Protein AF-A0A920RU36-F1 (afdb_monomer_lite)

Radius of gyration: 15.1 Å; chains: 1; bounding box: 34×34×33 Å

Structure (mmCIF, N/CA/C/O backbone):
data_AF-A0A920RU36-F1
#
_entry.id   AF-A0A920RU36-F1
#
loop_
_atom_site.group_PDB
_atom_site.id
_atom_site.type_symbol
_atom_site.label_atom_id
_atom_site.label_alt_id
_atom_site.label_comp_id
_atom_site.label_asym_id
_atom_site.label_entity_id
_atom_site.label_seq_id
_atom_site.pdbx_PDB_ins_code
_atom_site.Cartn_x
_atom_site.Cartn_y
_a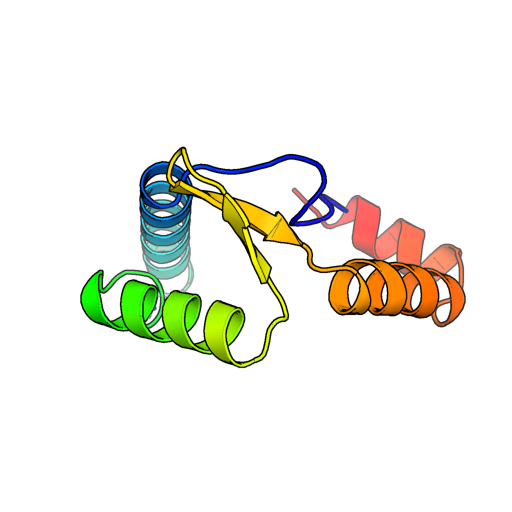tom_site.Cartn_z
_atom_site.occupancy
_atom_site.B_iso_or_equiv
_atom_site.auth_seq_id
_atom_site.auth_comp_id
_atom_site.auth_asym_id
_atom_site.auth_atom_id
_atom_site.pdbx_PDB_model_num
ATOM 1 N N . MET A 1 1 ? -6.444 15.323 4.138 1.00 41.44 1 MET A N 1
ATOM 2 C CA . MET A 1 1 ? -6.078 14.115 3.378 1.00 41.44 1 MET A CA 1
ATOM 3 C C . MET A 1 1 ? -4.571 14.011 3.276 1.00 41.44 1 MET A C 1
ATOM 5 O O . MET A 1 1 ? -3.928 14.781 2.554 1.00 41.44 1 MET A O 1
ATOM 9 N N . SER A 1 2 ? -4.008 13.046 3.998 1.00 41.16 2 SER A N 1
ATOM 10 C CA . SER A 1 2 ? -2.757 12.430 3.581 1.00 41.16 2 SER A CA 1
ATOM 11 C C . SER A 1 2 ? -3.010 11.834 2.197 1.00 41.16 2 SER A C 1
ATOM 13 O O . SER A 1 2 ? -3.698 10.833 2.034 1.00 41.16 2 SER A O 1
ATOM 15 N N . THR A 1 3 ? -2.579 12.538 1.158 1.00 53.34 3 THR A N 1
ATOM 16 C CA . THR A 1 3 ? -2.400 11.949 -0.160 1.00 53.34 3 THR A CA 1
ATOM 17 C C . THR A 1 3 ? -1.509 10.728 0.085 1.00 53.34 3 THR A C 1
ATOM 19 O O . THR A 1 3 ? -0.345 10.930 0.414 1.00 53.34 3 THR A O 1
ATOM 22 N N . LEU A 1 4 ? -2.022 9.497 -0.049 1.00 52.34 4 LEU A N 1
ATOM 23 C CA . LEU A 1 4 ? -1.251 8.246 0.143 1.00 52.34 4 LEU A CA 1
ATOM 24 C C . LEU A 1 4 ? 0.089 8.225 -0.627 1.00 52.34 4 LEU A C 1
ATOM 26 O O . LEU A 1 4 ? 0.958 7.417 -0.345 1.00 52.34 4 LEU A O 1
ATOM 30 N N . TRP A 1 5 ? 0.264 9.156 -1.569 1.00 64.06 5 TRP A N 1
ATOM 31 C CA . TRP A 1 5 ? 1.431 9.321 -2.423 1.00 64.06 5 TRP A CA 1
ATOM 32 C C . TRP A 1 5 ? 1.960 10.765 -2.462 1.00 64.06 5 TRP A C 1
ATOM 34 O O . TRP A 1 5 ? 2.268 11.272 -3.545 1.00 64.06 5 TRP A O 1
ATOM 44 N N . LYS A 1 6 ? 2.013 11.477 -1.323 1.00 65.69 6 LYS A N 1
ATOM 45 C CA . LYS A 1 6 ? 2.726 12.775 -1.261 1.00 65.69 6 LYS A CA 1
ATOM 46 C C . LYS A 1 6 ? 4.220 12.597 -1.528 1.00 65.69 6 LYS A C 1
ATOM 48 O O . LYS A 1 6 ? 4.809 13.414 -2.230 1.00 65.69 6 LYS A O 1
ATOM 53 N N . GLU A 1 7 ? 4.784 11.522 -0.995 1.00 73.94 7 GLU A N 1
ATOM 54 C CA . GLU A 1 7 ? 6.209 11.212 -1.016 1.00 73.94 7 GLU A CA 1
ATOM 55 C C . GLU A 1 7 ? 6.418 9.756 -1.440 1.00 73.94 7 GLU A C 1
ATOM 57 O O . GLU A 1 7 ? 5.466 8.972 -1.513 1.00 73.94 7 GLU A O 1
ATOM 62 N N . GLU A 1 8 ? 7.655 9.418 -1.793 1.00 86.12 8 GLU A N 1
ATOM 63 C CA . GLU A 1 8 ? 8.037 8.028 -2.026 1.00 86.12 8 GLU A CA 1
ATOM 64 C C . GLU A 1 8 ? 8.134 7.297 -0.683 1.00 86.12 8 GLU A C 1
ATOM 66 O O . GLU A 1 8 ? 8.663 7.858 0.275 1.00 86.12 8 GLU A O 1
ATOM 71 N N . ILE A 1 9 ? 7.669 6.051 -0.622 1.00 87.19 9 ILE A N 1
ATOM 72 C CA . ILE A 1 9 ? 7.721 5.231 0.595 1.00 87.19 9 ILE A CA 1
ATOM 73 C C . ILE A 1 9 ? 8.453 3.923 0.323 1.00 87.19 9 ILE A C 1
ATOM 75 O O . ILE A 1 9 ? 8.275 3.327 -0.738 1.00 87.19 9 ILE A O 1
ATOM 79 N N . ASP A 1 10 ? 9.289 3.492 1.260 1.00 89.88 10 ASP A N 1
ATOM 80 C CA . ASP A 1 10 ? 9.925 2.179 1.194 1.00 89.88 10 ASP A CA 1
ATOM 81 C C . ASP A 1 10 ? 8.883 1.061 1.384 1.00 89.88 10 ASP A C 1
ATOM 83 O O . ASP A 1 10 ? 7.946 1.203 2.173 1.00 89.88 10 ASP A O 1
ATOM 87 N N . ILE A 1 11 ? 9.014 -0.045 0.646 1.00 87.44 11 ILE A N 1
ATOM 88 C CA . ILE A 1 11 ? 8.052 -1.159 0.708 1.00 87.44 11 ILE A CA 1
ATOM 89 C C . ILE A 1 11 ? 7.978 -1.773 2.109 1.00 87.44 11 ILE A C 1
ATOM 91 O O . ILE A 1 11 ? 6.879 -2.099 2.559 1.00 87.44 11 ILE A O 1
ATOM 95 N N . LEU A 1 12 ? 9.114 -1.922 2.795 1.00 87.19 12 LEU A N 1
ATOM 96 C CA . LEU A 1 12 ? 9.162 -2.508 4.134 1.00 87.19 12 LEU A CA 1
ATOM 97 C C . LEU A 1 12 ? 8.545 -1.551 5.152 1.00 87.19 12 LEU A C 1
ATOM 99 O O . LEU A 1 12 ? 7.711 -1.959 5.951 1.00 87.19 12 LEU A O 1
ATOM 103 N N . GLU A 1 13 ? 8.857 -0.256 5.049 1.00 88.56 13 GLU A N 1
ATOM 104 C CA . GLU A 1 13 ? 8.230 0.766 5.895 1.00 88.56 13 GLU A CA 1
ATOM 105 C C . GLU A 1 13 ? 6.702 0.804 5.707 1.00 88.56 13 GLU A C 1
ATOM 107 O O . GLU A 1 13 ? 5.947 0.973 6.668 1.00 88.56 13 GLU A O 1
ATOM 112 N N . LEU A 1 14 ? 6.225 0.652 4.467 1.00 86.62 14 LEU A N 1
ATOM 113 C CA . LEU A 1 14 ? 4.795 0.575 4.179 1.00 86.62 14 LEU A CA 1
ATOM 114 C C . LEU A 1 14 ? 4.167 -0.683 4.791 1.00 86.62 14 LEU A C 1
ATOM 116 O O . LEU A 1 14 ? 3.079 -0.590 5.358 1.00 86.62 14 LEU A O 1
ATOM 120 N N . GLN A 1 15 ? 4.845 -1.829 4.699 1.00 86.44 15 GLN A N 1
ATOM 121 C CA . GLN A 1 15 ? 4.382 -3.084 5.283 1.00 86.44 15 GLN A CA 1
ATOM 122 C C . GLN A 1 15 ? 4.239 -2.972 6.805 1.00 86.44 15 GLN A C 1
ATOM 124 O O . GLN A 1 15 ? 3.165 -3.262 7.329 1.00 86.44 15 GLN A O 1
ATOM 129 N N . ASP A 1 16 ? 5.266 -2.469 7.492 1.00 87.38 16 ASP A N 1
ATOM 130 C CA . ASP A 1 16 ? 5.260 -2.296 8.949 1.00 87.38 16 ASP A CA 1
ATOM 131 C C . ASP A 1 16 ? 4.116 -1.374 9.400 1.00 87.38 16 ASP A C 1
ATOM 133 O O . ASP A 1 16 ? 3.422 -1.641 10.386 1.00 87.38 16 ASP A O 1
ATOM 137 N N . LYS A 1 17 ? 3.864 -0.287 8.654 1.00 86.12 17 LYS A N 1
ATOM 138 C CA . LYS A 1 17 ? 2.732 0.615 8.920 1.00 86.12 17 LYS A CA 1
ATOM 139 C C . LYS A 1 17 ? 1.389 -0.084 8.730 1.00 86.12 17 LYS A C 1
ATOM 141 O O . LYS A 1 17 ? 0.492 0.115 9.549 1.00 86.12 17 LYS A O 1
ATOM 146 N N . CYS A 1 18 ? 1.233 -0.873 7.669 1.00 84.06 18 CYS A N 1
ATOM 147 C CA . CYS A 1 18 ? 0.011 -1.633 7.415 1.00 84.06 18 CYS A CA 1
ATOM 148 C C . CYS A 1 18 ? -0.251 -2.668 8.513 1.00 84.06 18 CYS A C 1
ATOM 150 O O . CYS A 1 18 ? -1.376 -2.740 9.007 1.00 84.06 18 CYS A O 1
ATOM 152 N N . GLU A 1 19 ? 0.776 -3.393 8.952 1.00 85.06 19 GLU A N 1
ATOM 153 C CA . GLU A 1 19 ? 0.667 -4.367 10.037 1.00 85.06 19 GLU A CA 1
ATOM 154 C C . GLU A 1 19 ? 0.299 -3.686 11.364 1.00 85.06 19 GLU A C 1
ATOM 156 O O . GLU A 1 19 ? -0.629 -4.109 12.055 1.00 85.06 19 GLU A O 1
ATOM 161 N N . ALA A 1 20 ? 0.945 -2.562 11.688 1.00 85.31 20 ALA A N 1
ATOM 162 C CA . ALA A 1 20 ? 0.629 -1.790 12.887 1.00 85.31 20 ALA A CA 1
ATOM 163 C C . ALA A 1 20 ? -0.817 -1.264 12.890 1.00 85.31 20 ALA A C 1
ATOM 165 O O . ALA A 1 20 ? -1.475 -1.268 13.931 1.00 85.31 20 ALA A O 1
ATOM 166 N N . ILE A 1 21 ? -1.325 -0.808 11.740 1.00 83.44 21 ILE A N 1
ATOM 167 C CA . ILE A 1 21 ? -2.722 -0.374 11.600 1.00 83.44 21 ILE A CA 1
ATOM 168 C C . ILE A 1 21 ? -3.668 -1.569 11.747 1.00 83.44 21 ILE A C 1
ATOM 170 O O . ILE A 1 21 ? -4.646 -1.467 12.483 1.00 83.44 21 ILE A O 1
ATOM 174 N N . ALA A 1 22 ? -3.369 -2.697 11.100 1.00 83.25 22 ALA A N 1
ATOM 175 C CA . ALA A 1 22 ? -4.178 -3.910 11.181 1.00 83.25 22 ALA A CA 1
ATOM 176 C C . ALA A 1 22 ? -4.314 -4.409 12.627 1.00 83.25 22 ALA A C 1
ATOM 178 O O . ALA A 1 22 ? -5.422 -4.718 13.063 1.00 83.25 22 ALA A O 1
ATOM 179 N N . ASN A 1 23 ? -3.214 -4.407 13.386 1.00 84.00 23 ASN A N 1
ATOM 180 C CA . ASN A 1 23 ? -3.208 -4.795 14.796 1.00 84.00 23 ASN A CA 1
ATOM 181 C C . ASN A 1 23 ? -4.046 -3.834 15.654 1.00 84.00 23 ASN A C 1
ATOM 183 O O . ASN A 1 23 ? -4.867 -4.281 16.450 1.00 84.00 23 ASN A O 1
ATOM 187 N N . LYS A 1 24 ? -3.922 -2.515 15.446 1.00 84.56 24 LYS A N 1
ATOM 188 C CA . LYS A 1 24 ? -4.753 -1.523 16.155 1.00 84.56 24 LYS A CA 1
ATOM 189 C C . LYS A 1 24 ? -6.240 -1.667 15.837 1.00 84.56 24 LYS A C 1
ATOM 191 O O . LYS A 1 24 ? -7.071 -1.573 16.733 1.00 84.56 24 LYS A O 1
ATOM 196 N N . LEU A 1 25 ? -6.588 -1.888 14.570 1.00 80.81 25 LEU A N 1
ATOM 197 C CA . LEU A 1 25 ? -7.979 -2.111 14.170 1.00 80.81 25 LEU A CA 1
ATOM 198 C C . LEU A 1 25 ? -8.523 -3.406 14.774 1.00 80.81 25 LEU A C 1
ATOM 200 O O . LEU A 1 25 ? -9.660 -3.432 15.231 1.00 80.81 25 LEU A O 1
ATOM 204 N N . GLN A 1 26 ? -7.704 -4.455 14.853 1.00 85.12 26 GLN A N 1
ATOM 205 C CA . GLN A 1 26 ? -8.082 -5.691 15.530 1.00 85.12 26 GLN A CA 1
ATOM 206 C C . GLN A 1 26 ? -8.353 -5.474 17.025 1.00 85.12 26 GLN A C 1
ATOM 208 O O . GLN A 1 26 ? -9.307 -6.046 17.545 1.00 85.12 26 GLN A O 1
ATOM 213 N N . GLU A 1 27 ? -7.563 -4.651 17.717 1.00 86.38 27 GLU A N 1
ATOM 214 C CA . GLU A 1 27 ? -7.808 -4.309 19.127 1.00 86.38 27 GLU A CA 1
ATOM 215 C C . GLU A 1 27 ? -9.138 -3.566 19.330 1.00 86.38 27 GLU A C 1
ATOM 217 O O . GLU A 1 27 ? -9.814 -3.780 20.335 1.00 86.38 27 GLU A O 1
ATOM 222 N N . ILE A 1 28 ? -9.523 -2.709 18.379 1.00 86.25 28 ILE A N 1
ATOM 223 C CA . ILE A 1 28 ? -10.748 -1.898 18.451 1.00 86.25 28 ILE A CA 1
ATOM 224 C C . ILE A 1 28 ? -11.985 -2.713 18.059 1.00 86.25 28 ILE A C 1
ATOM 226 O O . ILE A 1 28 ? -13.006 -2.665 18.743 1.00 86.25 28 ILE A O 1
ATOM 230 N N . GLU A 1 29 ? -11.914 -3.430 16.938 1.00 86.44 29 GLU A N 1
ATOM 231 C CA . GLU A 1 29 ? -13.076 -4.065 16.310 1.00 86.44 29 GLU A CA 1
ATOM 232 C C . GLU A 1 29 ? -13.202 -5.551 16.681 1.00 86.44 29 GLU A C 1
ATOM 234 O O . GLU A 1 29 ? -14.295 -6.112 16.613 1.00 86.44 29 GLU A O 1
ATOM 239 N N . GLY A 1 30 ? -12.110 -6.199 17.103 1.00 82.62 30 GLY A N 1
ATOM 240 C CA . GLY A 1 30 ? -12.068 -7.620 17.467 1.00 82.62 30 GLY A CA 1
ATOM 241 C C . GLY A 1 30 ? -11.902 -8.587 16.286 1.00 82.62 30 GLY A C 1
ATOM 242 O O . GLY A 1 30 ? -11.943 -9.801 16.489 1.00 82.62 30 GLY A O 1
ATOM 243 N N . TRP A 1 31 ? -11.701 -8.081 15.062 1.00 80.88 31 TRP A N 1
ATOM 244 C CA . TRP A 1 31 ? -11.553 -8.880 13.835 1.00 80.88 31 TRP A CA 1
ATOM 245 C C . TRP A 1 31 ? -10.117 -8.840 13.305 1.00 80.88 31 TRP A C 1
ATOM 247 O O . TRP A 1 31 ? -9.437 -7.822 13.385 1.00 80.88 31 TRP A O 1
ATOM 257 N N . LEU A 1 32 ? -9.652 -9.951 12.729 1.00 75.38 32 LEU A N 1
ATOM 258 C CA . LEU A 1 32 ? -8.309 -10.056 12.155 1.00 75.38 32 LEU A CA 1
ATOM 259 C C . LEU A 1 32 ? -8.290 -9.542 10.706 1.00 75.38 32 LEU A C 1
ATOM 261 O O . LEU A 1 32 ? -8.807 -10.202 9.800 1.00 75.38 32 LEU A O 1
ATOM 265 N N . TYR A 1 33 ? -7.613 -8.420 10.458 1.00 76.81 33 TYR A N 1
ATOM 266 C CA . TYR A 1 33 ? -7.428 -7.861 9.110 1.00 76.81 33 TYR A CA 1
ATOM 267 C C . TYR A 1 33 ? -6.271 -8.539 8.372 1.00 76.81 33 TYR A C 1
ATOM 269 O O . TYR A 1 33 ? -5.246 -7.924 8.077 1.00 76.81 33 TYR A O 1
ATOM 277 N N . THR A 1 34 ? -6.443 -9.827 8.053 1.00 74.69 34 THR A N 1
ATOM 278 C CA . THR A 1 34 ? -5.382 -10.650 7.435 1.00 74.69 34 THR A CA 1
ATOM 279 C C . THR A 1 34 ? -4.836 -10.079 6.131 1.00 74.69 34 THR A C 1
ATOM 281 O O . THR A 1 34 ? -3.694 -10.337 5.784 1.00 74.69 34 THR A O 1
ATOM 284 N N . GLU A 1 35 ? -5.634 -9.305 5.400 1.00 69.31 35 GLU A N 1
ATOM 285 C CA . GLU A 1 35 ? -5.237 -8.668 4.139 1.00 69.31 35 GLU A CA 1
ATOM 286 C C . GLU A 1 35 ? -4.081 -7.673 4.315 1.00 69.31 35 GLU A C 1
ATOM 288 O O . GLU A 1 35 ? -3.335 -7.436 3.367 1.00 69.31 35 GLU A O 1
ATOM 293 N N . PHE A 1 36 ? -3.907 -7.145 5.531 1.00 70.69 36 PHE A N 1
ATOM 294 C CA . PHE A 1 36 ? -2.895 -6.146 5.868 1.00 70.69 36 PHE A CA 1
ATOM 295 C C . PHE A 1 36 ? -1.900 -6.613 6.939 1.00 70.69 36 PHE A C 1
ATOM 297 O O . PHE A 1 36 ? -0.827 -6.027 7.033 1.00 70.69 36 PHE A O 1
ATOM 304 N N . SER A 1 37 ? -2.221 -7.657 7.717 1.00 72.19 37 SER A N 1
ATOM 305 C CA . SER A 1 37 ? -1.303 -8.256 8.701 1.00 72.19 37 SER A CA 1
ATOM 306 C C . SER A 1 37 ? -0.514 -9.464 8.181 1.00 72.19 37 SER A C 1
ATOM 308 O O . SER A 1 37 ? 0.489 -9.842 8.776 1.00 72.19 37 SER A O 1
ATOM 310 N N . ASP A 1 38 ? -0.923 -10.079 7.066 1.00 82.81 38 ASP A N 1
ATOM 311 C CA . ASP A 1 38 ? -0.176 -11.172 6.438 1.00 82.81 38 ASP A CA 1
ATOM 312 C C . ASP A 1 38 ? 0.795 -10.627 5.379 1.00 82.81 38 ASP A C 1
ATOM 314 O O . ASP A 1 38 ? 0.383 -10.099 4.340 1.00 82.81 38 ASP A O 1
ATOM 318 N N . ALA A 1 39 ? 2.096 -10.813 5.613 1.00 79.50 39 ALA A N 1
ATOM 319 C CA . ALA A 1 39 ? 3.168 -10.376 4.717 1.00 79.50 39 ALA A CA 1
ATOM 320 C C . ALA A 1 39 ? 3.017 -10.897 3.274 1.00 79.50 39 ALA A C 1
ATOM 322 O O . ALA A 1 39 ? 3.334 -10.194 2.310 1.00 79.50 39 ALA A O 1
ATOM 323 N N . SER A 1 40 ? 2.524 -12.127 3.099 1.00 84.00 40 SER A N 1
ATOM 324 C CA . SER A 1 40 ? 2.328 -12.723 1.776 1.00 84.00 40 SER A CA 1
ATOM 325 C C . SER A 1 40 ? 1.163 -12.068 1.033 1.00 84.00 40 SER A C 1
ATOM 327 O O . SER A 1 40 ? 1.302 -11.733 -0.146 1.00 84.00 40 SER A O 1
ATOM 329 N N . LYS A 1 41 ? 0.054 -11.794 1.733 1.00 85.62 41 LYS A N 1
ATOM 330 C CA . LYS A 1 41 ? -1.112 -11.101 1.165 1.00 85.62 41 LYS A CA 1
ATOM 331 C C . LYS A 1 41 ? -0.791 -9.649 0.836 1.00 85.62 41 LYS A C 1
ATOM 333 O O . LYS A 1 41 ? -1.127 -9.196 -0.259 1.00 85.62 41 LYS A O 1
ATOM 338 N N . PHE A 1 42 ? -0.067 -8.959 1.719 1.00 85.94 42 PHE A N 1
ATOM 339 C CA . PHE A 1 42 ? 0.434 -7.611 1.466 1.00 85.94 42 PHE A CA 1
ATOM 340 C C . PHE A 1 42 ? 1.292 -7.573 0.196 1.00 85.94 42 PHE A C 1
ATOM 342 O O . PHE A 1 42 ? 1.044 -6.772 -0.708 1.00 85.94 42 PHE A O 1
ATOM 349 N N . LYS A 1 43 ? 2.248 -8.501 0.062 1.00 85.94 43 LYS A N 1
ATOM 350 C CA . LYS A 1 43 ? 3.091 -8.598 -1.135 1.00 85.94 43 LYS A CA 1
ATOM 351 C C . LYS A 1 43 ? 2.270 -8.844 -2.402 1.00 85.94 43 LYS A C 1
ATOM 353 O O . LYS A 1 43 ? 2.519 -8.192 -3.418 1.00 85.94 43 LYS A O 1
ATOM 358 N N . SER A 1 44 ? 1.288 -9.746 -2.362 1.00 89.12 44 SER A N 1
ATOM 359 C CA . SER A 1 44 ? 0.384 -9.989 -3.495 1.00 89.12 44 SER A CA 1
ATOM 360 C C . SER A 1 44 ? -0.408 -8.740 -3.879 1.00 89.12 44 SER A C 1
ATOM 362 O O . SER A 1 44 ? -0.555 -8.449 -5.066 1.00 89.12 44 SER A O 1
ATOM 364 N N . PHE A 1 45 ? -0.876 -7.972 -2.895 1.00 88.00 45 PHE A N 1
ATOM 365 C CA . PHE A 1 45 ? -1.589 -6.722 -3.128 1.00 88.00 45 PHE A CA 1
ATOM 366 C C . PHE A 1 45 ? -0.698 -5.662 -3.792 1.00 88.00 45 PHE A C 1
ATOM 368 O O . PHE A 1 45 ? -1.074 -5.112 -4.827 1.00 88.00 45 PHE A O 1
ATOM 375 N N . ILE A 1 46 ? 0.508 -5.426 -3.265 1.00 89.44 46 ILE A N 1
ATOM 376 C CA . ILE A 1 46 ? 1.472 -4.480 -3.854 1.00 89.44 46 ILE A CA 1
ATOM 377 C C . ILE A 1 46 ? 1.860 -4.892 -5.276 1.00 89.44 46 ILE A C 1
ATOM 379 O O . ILE A 1 46 ? 1.874 -4.050 -6.174 1.00 89.44 46 ILE A O 1
ATOM 383 N N . THR A 1 47 ? 2.104 -6.186 -5.501 1.00 91.00 47 THR A N 1
ATOM 384 C CA . THR A 1 47 ? 2.419 -6.727 -6.834 1.00 91.00 47 THR A CA 1
ATOM 385 C C . THR A 1 47 ? 1.303 -6.408 -7.823 1.00 91.00 47 THR A C 1
ATOM 387 O O . THR A 1 47 ? 1.562 -5.860 -8.889 1.00 91.00 47 THR A O 1
ATOM 390 N N . LYS A 1 48 ? 0.043 -6.636 -7.436 1.00 92.56 48 LYS A N 1
ATOM 391 C CA . LYS A 1 48 ? -1.106 -6.311 -8.283 1.00 92.56 48 LYS A CA 1
ATOM 392 C C . LYS A 1 48 ? -1.185 -4.819 -8.619 1.00 92.56 48 LYS A C 1
ATOM 394 O O . LYS A 1 48 ? -1.440 -4.462 -9.763 1.00 92.56 48 LYS A O 1
ATOM 399 N N . LEU A 1 49 ? -0.926 -3.934 -7.653 1.00 91.25 49 LEU A N 1
ATOM 400 C CA . LEU A 1 49 ? -0.918 -2.486 -7.902 1.00 91.25 49 LEU A CA 1
ATOM 401 C C . LEU A 1 49 ? 0.205 -2.043 -8.856 1.00 91.25 49 LEU A C 1
ATOM 403 O O . LEU A 1 49 ? 0.026 -1.062 -9.588 1.00 91.25 49 LEU A O 1
ATOM 407 N N . LEU A 1 50 ? 1.353 -2.725 -8.829 1.00 91.81 50 LEU A N 1
ATOM 408 C CA . LEU A 1 50 ? 2.456 -2.513 -9.769 1.00 91.81 50 LEU A CA 1
ATOM 409 C C . LEU A 1 50 ? 2.085 -3.012 -11.172 1.00 91.81 50 LEU A C 1
ATOM 411 O O . LEU A 1 50 ? 2.257 -2.266 -12.140 1.00 91.81 50 LEU A O 1
ATOM 415 N N . ASP A 1 51 ? 1.514 -4.214 -11.275 1.00 94.38 51 ASP A N 1
ATOM 416 C CA . ASP A 1 51 ? 1.078 -4.824 -12.539 1.00 94.38 51 ASP A CA 1
ATOM 417 C C . ASP A 1 51 ? -0.001 -3.980 -13.232 1.00 94.38 51 ASP A C 1
ATOM 419 O O . ASP A 1 51 ? 0.108 -3.656 -14.420 1.00 94.38 51 ASP A O 1
ATOM 423 N N . ASP A 1 52 ? -0.988 -3.519 -12.459 1.00 94.06 52 ASP A N 1
ATOM 424 C CA . ASP A 1 52 ? -2.057 -2.624 -12.914 1.00 94.06 52 ASP A CA 1
ATOM 425 C C . ASP A 1 52 ? -1.560 -1.180 -13.146 1.00 94.06 52 ASP A C 1
ATOM 427 O O . ASP A 1 52 ? -2.300 -0.303 -13.603 1.00 94.06 52 ASP A O 1
ATOM 431 N N . ARG A 1 53 ? -0.276 -0.912 -12.867 1.00 92.12 53 ARG A N 1
ATOM 432 C CA . ARG A 1 53 ? 0.413 0.378 -13.035 1.00 92.12 53 ARG A CA 1
ATOM 433 C C . ARG A 1 53 ? -0.200 1.522 -12.238 1.00 92.12 53 ARG A C 1
ATOM 435 O O . ARG A 1 53 ? 0.006 2.691 -12.584 1.00 92.12 53 ARG A O 1
ATOM 442 N N . TYR A 1 54 ? -0.915 1.227 -11.157 1.00 90.31 54 TYR A N 1
ATOM 443 C CA . TYR A 1 54 ? -1.396 2.249 -10.230 1.00 90.31 54 TYR A CA 1
ATOM 444 C C . TYR A 1 54 ? -0.243 2.866 -9.434 1.00 90.31 54 TYR A C 1
ATOM 446 O O . TYR A 1 54 ? -0.237 4.070 -9.148 1.00 90.31 54 TYR A O 1
ATOM 454 N N . ILE A 1 55 ? 0.776 2.074 -9.136 1.00 91.94 55 ILE A N 1
ATOM 455 C CA . ILE A 1 55 ? 1.996 2.529 -8.474 1.00 91.94 55 ILE A CA 1
ATOM 456 C C . ILE A 1 55 ? 3.207 2.133 -9.314 1.00 91.94 55 ILE A C 1
ATOM 458 O O . ILE A 1 55 ? 3.093 1.375 -10.277 1.00 91.94 55 ILE A O 1
ATOM 462 N N . LYS A 1 56 ? 4.360 2.698 -8.982 1.00 92.56 56 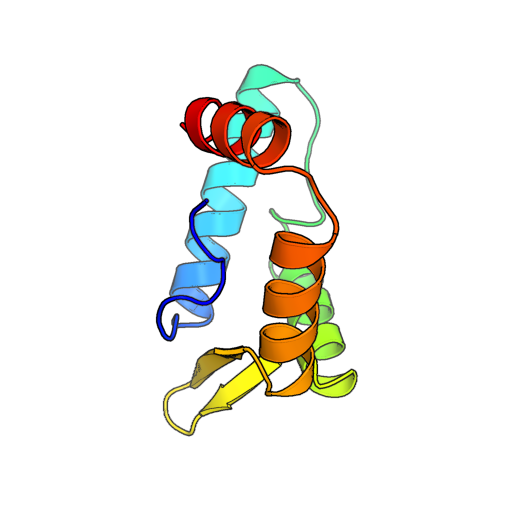LYS A N 1
ATOM 463 C CA . LYS A 1 56 ? 5.642 2.357 -9.591 1.00 92.56 56 LYS A CA 1
ATOM 464 C C . LYS A 1 56 ? 6.707 2.255 -8.513 1.00 92.56 56 LYS A C 1
ATOM 466 O O . LYS A 1 56 ? 6.691 3.031 -7.557 1.00 92.56 56 LYS A O 1
ATOM 471 N N . GLU A 1 57 ? 7.636 1.340 -8.721 1.00 91.94 57 GLU A N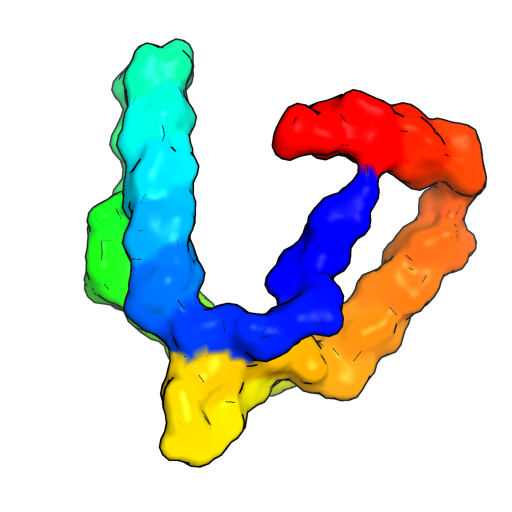 1
ATOM 472 C CA . GLU A 1 57 ? 8.811 1.139 -7.885 1.00 91.94 57 GLU A CA 1
ATOM 473 C C . GLU A 1 57 ? 10.037 1.767 -8.561 1.00 91.94 57 GLU A C 1
ATOM 475 O O . GLU A 1 57 ? 10.174 1.719 -9.788 1.00 91.94 57 GLU A O 1
ATOM 480 N N . ASN A 1 58 ? 10.898 2.421 -7.782 1.00 88.38 58 ASN A N 1
ATOM 481 C CA . ASN A 1 58 ? 12.182 2.930 -8.263 1.00 88.38 58 ASN A CA 1
ATOM 482 C C . ASN A 1 58 ? 13.330 1.956 -7.938 1.00 88.38 58 ASN A C 1
ATOM 484 O O . ASN A 1 58 ? 13.138 0.932 -7.296 1.00 88.38 58 ASN A O 1
ATOM 488 N N . THR A 1 59 ? 14.553 2.283 -8.360 1.00 86.12 59 THR A N 1
ATOM 489 C CA . THR A 1 59 ? 15.736 1.423 -8.155 1.00 86.12 59 THR A CA 1
ATOM 490 C C . THR A 1 59 ? 16.128 1.216 -6.689 1.00 86.12 59 THR A C 1
ATOM 492 O O . THR A 1 59 ? 16.994 0.396 -6.414 1.00 86.12 59 THR A O 1
ATOM 495 N N . ASN A 1 60 ? 15.526 1.963 -5.761 1.00 86.81 60 ASN A N 1
ATOM 496 C CA . ASN A 1 60 ? 15.794 1.902 -4.327 1.00 86.81 60 ASN A CA 1
ATOM 497 C C . ASN A 1 60 ? 14.633 1.245 -3.559 1.00 86.81 60 ASN A C 1
ATOM 499 O O . ASN A 1 60 ? 14.460 1.542 -2.382 1.00 86.81 60 ASN A O 1
ATOM 503 N N . ASN A 1 61 ? 13.808 0.427 -4.225 1.00 84.75 61 ASN A N 1
ATOM 504 C CA . ASN A 1 61 ? 12.618 -0.228 -3.663 1.00 84.75 61 ASN A CA 1
ATOM 505 C C . ASN A 1 61 ? 11.596 0.738 -3.043 1.00 84.75 61 ASN A C 1
ATOM 507 O O . ASN A 1 61 ? 10.832 0.373 -2.148 1.00 84.75 61 ASN A O 1
ATOM 511 N N . LYS A 1 62 ? 11.563 1.993 -3.512 1.00 90.19 62 LYS A N 1
ATOM 512 C CA . LYS A 1 62 ? 10.548 2.951 -3.077 1.00 90.19 62 LYS A CA 1
ATOM 513 C C . LYS A 1 62 ? 9.380 2.981 -4.041 1.00 90.19 62 LYS A C 1
ATOM 515 O O . LYS A 1 62 ? 9.553 3.101 -5.257 1.00 90.19 62 LYS A O 1
ATOM 520 N N . LEU A 1 63 ? 8.183 2.950 -3.476 1.00 91.25 63 LEU A N 1
ATOM 521 C CA . LEU A 1 63 ? 6.921 3.068 -4.180 1.00 91.25 63 LEU A CA 1
ATOM 522 C C . LEU A 1 63 ? 6.507 4.530 -4.321 1.00 91.25 63 LEU A C 1
ATOM 524 O O . LEU A 1 63 ? 6.651 5.343 -3.409 1.00 91.25 63 LEU A O 1
ATOM 528 N N . SER A 1 64 ? 5.923 4.856 -5.468 1.00 90.88 64 SER A N 1
ATOM 529 C CA . SER A 1 64 ? 5.285 6.147 -5.715 1.00 90.88 64 SER A CA 1
ATOM 530 C C . SER A 1 64 ? 4.080 6.003 -6.642 1.00 90.88 64 SER A C 1
ATOM 532 O O . SER A 1 64 ? 3.979 5.050 -7.416 1.00 90.88 64 SER A O 1
ATOM 534 N N . ALA A 1 65 ? 3.165 6.974 -6.616 1.00 90.31 65 ALA A N 1
ATOM 535 C CA . ALA A 1 65 ? 2.028 6.967 -7.533 1.00 90.31 65 ALA A CA 1
ATOM 536 C C . ALA A 1 65 ? 2.454 7.120 -8.999 1.00 90.31 65 ALA A C 1
ATOM 538 O O . ALA A 1 65 ? 3.201 8.036 -9.376 1.00 90.31 65 ALA A O 1
ATOM 539 N N . SER A 1 66 ? 1.851 6.296 -9.849 1.00 91.56 66 SER A N 1
ATOM 540 C CA . SER A 1 66 ? 1.900 6.456 -11.298 1.00 91.56 66 SER A CA 1
ATOM 541 C C . SER A 1 66 ? 1.105 7.676 -11.772 1.00 91.56 66 SER A C 1
ATOM 543 O O . SER A 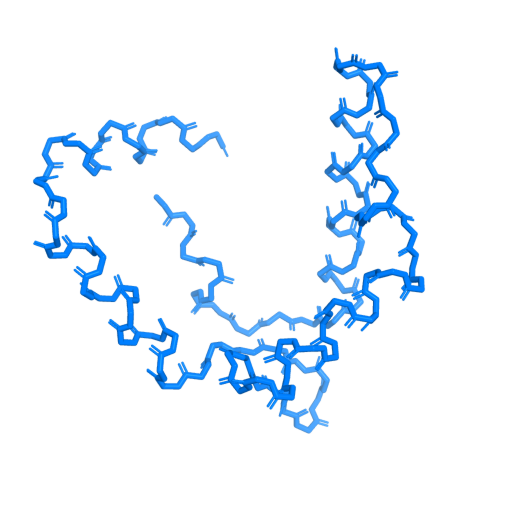1 66 ? 0.273 8.241 -11.057 1.00 91.56 66 SER A O 1
ATOM 545 N N . ARG A 1 67 ? 1.344 8.097 -13.023 1.00 89.62 67 ARG A N 1
ATOM 546 C CA . ARG A 1 67 ? 0.674 9.271 -13.622 1.00 89.62 67 ARG A CA 1
ATOM 547 C C . ARG A 1 67 ? -0.851 9.135 -13.614 1.00 89.62 67 ARG A C 1
ATOM 549 O O . ARG A 1 67 ? -1.526 10.119 -13.328 1.00 89.62 67 ARG A O 1
ATOM 556 N N . ILE A 1 68 ? -1.375 7.938 -13.894 1.00 87.00 68 ILE A N 1
ATOM 557 C CA . ILE A 1 68 ? -2.820 7.675 -13.898 1.00 87.00 68 ILE A CA 1
ATOM 558 C C . ILE A 1 68 ? -3.429 7.885 -12.509 1.00 87.00 68 ILE A C 1
ATOM 560 O O . ILE A 1 68 ? -4.397 8.621 -12.370 1.00 87.00 68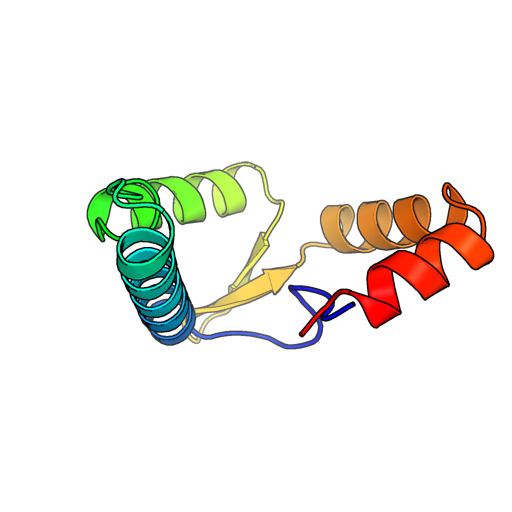 ILE A O 1
ATOM 564 N N . THR A 1 69 ? -2.787 7.368 -11.466 1.00 88.50 69 THR A N 1
ATOM 565 C CA . THR A 1 69 ? -3.229 7.509 -10.073 1.00 88.50 69 THR A CA 1
ATOM 566 C C . THR A 1 69 ? -3.191 8.960 -9.610 1.00 88.50 69 THR A C 1
ATOM 568 O O . THR A 1 69 ? -4.144 9.443 -9.001 1.00 88.50 69 THR A O 1
ATOM 571 N N . LYS A 1 70 ? -2.139 9.709 -9.975 1.00 86.62 70 LYS A N 1
ATOM 572 C CA . LYS A 1 70 ? -2.067 11.159 -9.715 1.00 86.62 70 LYS A CA 1
ATOM 573 C C . LYS A 1 70 ? -3.190 11.928 -10.418 1.00 86.62 70 LYS A C 1
ATOM 575 O O . LYS A 1 70 ? -3.717 12.890 -9.863 1.00 86.62 70 LYS A O 1
ATOM 580 N N . ARG A 1 71 ? -3.557 11.513 -11.633 1.00 86.62 71 ARG A N 1
ATOM 581 C CA . ARG A 1 71 ? -4.658 12.111 -12.395 1.00 86.62 71 ARG A CA 1
ATOM 582 C C . ARG A 1 71 ? -6.009 11.826 -11.743 1.00 86.62 71 ARG A C 1
ATOM 584 O O . ARG A 1 71 ? -6.724 12.780 -11.460 1.00 86.62 71 ARG A O 1
ATOM 591 N N . VAL A 1 72 ? -6.308 10.563 -11.438 1.00 85.25 72 VAL A N 1
ATOM 592 C CA . VAL A 1 72 ? -7.550 10.159 -10.755 1.00 85.25 72 VAL A CA 1
ATOM 593 C C . VAL A 1 72 ? -7.703 10.906 -9.436 1.00 85.25 72 VAL A C 1
ATOM 595 O O . VAL A 1 72 ? -8.770 11.416 -9.129 1.00 85.25 72 VAL A O 1
ATOM 598 N N . GLN A 1 73 ? -6.622 11.070 -8.681 1.00 80.19 73 GLN A N 1
ATOM 599 C CA . GLN A 1 73 ? -6.650 11.849 -7.450 1.00 80.19 73 GLN A CA 1
ATOM 600 C C . GLN A 1 73 ? -6.990 13.329 -7.657 1.00 80.19 73 GLN A C 1
ATOM 602 O O . GLN A 1 73 ? -7.668 13.930 -6.822 1.00 80.19 73 GLN A O 1
ATOM 607 N N . LYS A 1 74 ? -6.505 13.943 -8.741 1.00 83.06 74 LYS A N 1
ATOM 608 C CA . LYS A 1 74 ? -6.875 15.317 -9.089 1.00 83.06 74 LYS A CA 1
ATOM 609 C C . LYS A 1 74 ? -8.354 15.397 -9.469 1.00 83.06 74 LYS A C 1
ATOM 611 O O . LYS A 1 74 ? -9.038 16.292 -8.991 1.00 83.06 74 LYS A O 1
ATOM 616 N N . GLU A 1 75 ? -8.828 14.459 -10.281 1.00 83.75 75 GLU A N 1
ATOM 617 C CA . GLU A 1 75 ? -10.228 14.380 -10.712 1.00 83.75 75 GLU A CA 1
ATOM 618 C C . GLU A 1 75 ? -11.164 14.135 -9.519 1.00 83.75 75 GLU A C 1
ATOM 620 O O . GLU A 1 75 ? -12.168 14.824 -9.381 1.00 83.75 75 GLU A O 1
ATOM 625 N N . PHE A 1 76 ? -10.784 13.265 -8.581 1.00 80.50 76 PHE A N 1
ATOM 626 C CA . PHE A 1 76 ? -11.521 13.021 -7.338 1.00 80.50 76 PHE A CA 1
ATOM 627 C C . PHE A 1 76 ? -11.723 14.311 -6.532 1.00 80.50 76 PHE A C 1
ATOM 629 O O . PHE A 1 76 ? -12.832 14.605 -6.101 1.00 80.50 76 PHE A O 1
ATOM 636 N N . LYS A 1 77 ? -10.674 15.135 -6.387 1.00 74.25 77 LYS A N 1
ATOM 637 C CA . LYS A 1 77 ? -10.772 16.441 -5.707 1.00 74.25 77 LYS A CA 1
ATOM 638 C C . LYS A 1 77 ? -11.688 17.435 -6.422 1.00 74.25 77 LYS A C 1
ATOM 640 O O . LYS A 1 77 ? -12.180 18.349 -5.780 1.00 74.25 77 LYS A O 1
ATOM 645 N N . GLN A 1 78 ? -11.846 17.302 -7.735 1.00 80.69 78 GLN A N 1
ATOM 646 C CA . GLN A 1 78 ? -12.720 18.161 -8.535 1.00 80.69 78 GLN A CA 1
ATOM 647 C C . GLN A 1 78 ? -14.166 17.656 -8.554 1.00 80.69 78 GLN A C 1
ATOM 649 O O . GLN A 1 78 ? -15.072 18.439 -8.814 1.00 80.69 78 GLN A O 1
ATOM 654 N N . PHE A 1 79 ? -14.375 16.361 -8.308 1.00 82.56 79 PHE A N 1
ATOM 655 C CA . PHE A 1 79 ? -15.690 15.731 -8.309 1.00 82.56 79 PHE A CA 1
ATOM 656 C C . PHE A 1 79 ? -16.504 16.072 -7.057 1.00 82.56 79 PHE A C 1
ATOM 658 O O . PHE A 1 79 ? -17.687 16.392 -7.156 1.00 82.56 79 PHE A O 1
ATOM 665 N N . PHE A 1 80 ? -15.882 16.017 -5.879 1.00 80.00 80 PHE A N 1
ATOM 666 C CA . PHE A 1 80 ? -16.552 16.374 -4.632 1.00 80.00 80 PHE A CA 1
ATOM 667 C C . PHE A 1 80 ? -16.544 17.885 -4.412 1.00 80.00 80 PHE A C 1
ATOM 669 O O . PHE A 1 80 ? -15.571 18.568 -4.729 1.00 80.00 80 PHE A O 1
ATOM 676 N N . ASN A 1 81 ? -17.626 18.405 -3.831 1.00 83.31 81 ASN A N 1
ATOM 677 C CA . ASN A 1 81 ? -17.661 19.801 -3.417 1.00 83.31 81 ASN A CA 1
ATOM 678 C C . ASN A 1 81 ? -16.653 20.055 -2.277 1.00 83.31 81 ASN A C 1
ATOM 680 O O . ASN A 1 81 ? -16.241 19.139 -1.557 1.00 83.31 81 ASN A O 1
ATOM 684 N N . GLN A 1 82 ? -16.241 21.313 -2.128 1.00 80.88 82 GLN A N 1
ATOM 685 C CA . GLN A 1 82 ? -15.197 21.678 -1.174 1.00 80.88 82 GLN A CA 1
ATOM 686 C C . GLN A 1 82 ? -15.614 21.394 0.279 1.00 80.88 82 GLN A C 1
ATOM 688 O O . GLN A 1 82 ? -14.796 20.915 1.053 1.00 80.88 82 GLN A O 1
ATOM 693 N N . GLU A 1 83 ? -16.890 21.593 0.624 1.00 83.75 83 GLU A N 1
ATOM 694 C CA . GLU A 1 83 ? -17.423 21.341 1.972 1.00 83.75 83 GLU A CA 1
ATOM 695 C C . GLU A 1 83 ? -17.279 19.871 2.391 1.00 83.75 83 GLU A C 1
ATOM 697 O O . GLU A 1 83 ? -16.797 19.576 3.484 1.00 83.75 83 GLU A O 1
ATOM 702 N N . PHE A 1 84 ? -17.624 18.941 1.498 1.00 80.06 84 PHE A N 1
ATOM 703 C CA . PHE A 1 84 ? -17.441 17.507 1.710 1.00 80.06 84 PHE A CA 1
ATOM 704 C C . PHE A 1 84 ? -15.961 17.166 1.886 1.00 80.06 84 PHE A C 1
ATOM 706 O O . PHE A 1 84 ? -15.586 16.423 2.792 1.00 80.06 84 PHE A O 1
ATOM 713 N N . MET A 1 85 ? -15.103 17.737 1.040 1.00 78.94 85 MET A N 1
ATOM 714 C CA . MET A 1 85 ? -1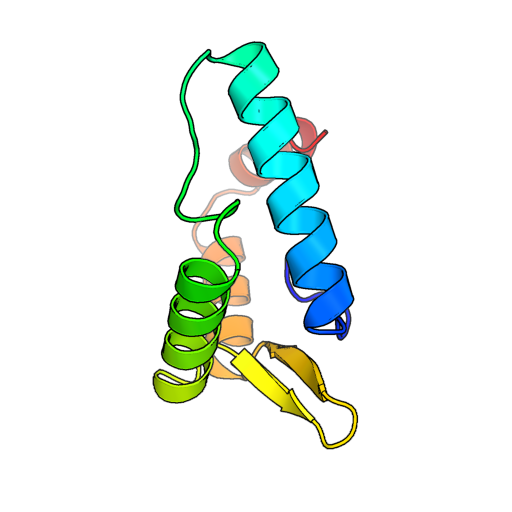3.661 17.523 1.121 1.00 78.94 85 MET A CA 1
ATOM 715 C C . MET A 1 85 ? -13.077 18.049 2.436 1.00 78.94 85 MET A C 1
ATOM 717 O O . MET A 1 85 ? -12.197 17.407 3.009 1.00 78.94 85 MET A O 1
ATOM 721 N N . ASP A 1 86 ? -13.569 19.179 2.937 1.00 81.88 86 ASP A N 1
ATOM 722 C CA . ASP A 1 86 ? -13.137 19.780 4.198 1.00 81.88 86 ASP A CA 1
ATOM 723 C C . ASP A 1 86 ? -13.587 18.963 5.413 1.00 81.88 86 ASP A C 1
ATOM 725 O O . ASP A 1 86 ? -12.836 18.844 6.383 1.00 81.88 86 ASP A O 1
ATOM 729 N N . GLU A 1 87 ? -14.770 18.350 5.361 1.00 79.94 87 GLU A N 1
ATOM 730 C CA . GLU A 1 87 ? -15.239 17.433 6.403 1.00 79.94 87 GLU A CA 1
ATOM 731 C C . GLU A 1 87 ? -14.417 16.139 6.429 1.00 79.94 87 GLU A C 1
ATOM 733 O O . GLU A 1 87 ? -13.874 15.755 7.465 1.00 79.94 87 GLU A O 1
ATOM 738 N N . VAL A 1 88 ? -14.192 15.521 5.265 1.00 70.81 88 VAL A N 1
ATOM 739 C CA . VAL A 1 88 ? -13.303 14.352 5.140 1.00 70.81 88 VAL A CA 1
ATOM 740 C C . VAL A 1 88 ? -11.892 14.678 5.639 1.00 70.81 88 VAL A C 1
ATOM 742 O O . VAL A 1 88 ? -11.243 13.859 6.290 1.00 70.81 88 VAL A O 1
ATOM 745 N N . ASN A 1 89 ? -11.381 15.877 5.350 1.00 71.19 89 ASN A N 1
ATOM 746 C CA . ASN A 1 89 ? -10.064 16.299 5.817 1.00 71.19 89 ASN A CA 1
ATOM 747 C C . ASN A 1 89 ? -10.002 16.457 7.339 1.00 71.19 89 ASN A C 1
ATOM 749 O O . ASN A 1 89 ? -8.962 16.126 7.902 1.00 71.19 89 ASN A O 1
ATOM 753 N N . ARG A 1 90 ? -11.081 16.923 7.979 1.00 75.31 90 ARG A N 1
ATOM 754 C CA . ARG A 1 90 ? -11.186 17.041 9.441 1.00 75.31 90 ARG A CA 1
ATOM 755 C C . ARG A 1 90 ? -11.240 15.686 10.147 1.00 75.31 90 ARG A C 1
ATOM 757 O O . ARG A 1 90 ? -10.712 15.572 11.245 1.00 75.31 90 ARG A O 1
ATOM 764 N N . LEU A 1 91 ? -11.830 14.674 9.512 1.00 69.88 91 LEU A N 1
ATOM 765 C CA . LEU A 1 91 ? -11.960 13.317 10.062 1.00 69.88 91 LEU A CA 1
ATOM 766 C C . LEU A 1 91 ? -10.695 12.449 9.921 1.00 69.88 91 LEU A C 1
ATOM 768 O O . LEU A 1 91 ? -10.629 11.370 10.504 1.00 69.88 91 LEU A O 1
ATOM 772 N N . ASN A 1 92 ? -9.689 12.888 9.158 1.00 52.47 92 ASN A N 1
ATOM 773 C CA . ASN A 1 92 ? -8.402 12.194 9.080 1.00 52.47 92 ASN A CA 1
ATOM 774 C C . ASN A 1 92 ? -7.554 12.524 10.326 1.00 52.47 92 ASN A C 1
ATOM 776 O O . ASN A 1 92 ? -6.814 13.510 10.299 1.00 52.47 92 ASN A O 1
ATOM 780 N N . LEU A 1 93 ? -7.708 11.712 11.383 1.00 42.44 93 LEU A N 1
ATOM 781 C CA . LEU A 1 93 ? -6.831 11.636 12.567 1.00 42.44 93 LEU A CA 1
ATOM 782 C C . LEU A 1 93 ? -5.356 11.425 12.189 1.00 42.44 93 LEU A C 1
ATOM 784 O O . LEU A 1 93 ? -5.088 10.610 11.274 1.00 42.44 93 LEU A O 1
#

Foldseek 3Di:
DPPVAPDWAALVRQLVVLLVVQVVVCVVVVDHPCCRNPPVNSVVVVVVCVVVQQWHADPVRIIHGGPVVVVVVVVVCVPDDPVVVVVVVVPPD

Sequence (93 aa):
MSTLWKEEIDILELQDKCEAIANKLQEIEGWLYTEFSDASKFKSFITKLLDDRYIKENTNNKLSASRITKRVQKEFKQFFNQEFMDEVNRLNL

Secondary structure (DSSP, 8-state):
---TTSS-EEHHHHHHHHHHHHHHHHHHH----HHHH-HHHHHHHHHHHHHTTSEEE-TTSEEEE-HHHHHHHHHHHHHS-HHHHHHHHHH--

pLDDT: mean 81.57, std 11.14, range [41.16, 94.38]